Protein AF-A0A238JDZ5-F1 (afdb_monomer_lite)

Structure (mmCIF, N/CA/C/O backbone):
data_AF-A0A238JDZ5-F1
#
_entry.id   AF-A0A238JDZ5-F1
#
loop_
_atom_site.group_PDB
_atom_site.id
_atom_site.type_symbol
_atom_site.label_atom_id
_atom_site.label_alt_id
_atom_site.label_comp_id
_atom_site.label_asym_id
_atom_site.label_entity_id
_atom_site.label_seq_id
_atom_site.pdbx_PDB_ins_code
_atom_site.Cartn_x
_atom_site.Cartn_y
_atom_site.Cartn_z
_atom_site.occupancy
_atom_site.B_iso_or_equiv
_atom_site.auth_seq_id
_atom_site.auth_comp_id
_atom_site.auth_asym_id
_atom_site.auth_atom_id
_atom_site.pdbx_PDB_model_num
ATOM 1 N N . MET A 1 1 ? -29.372 23.126 9.660 1.00 42.56 1 MET A N 1
ATOM 2 C CA . MET A 1 1 ? -29.085 22.126 10.715 1.00 42.56 1 MET A CA 1
ATOM 3 C C . MET A 1 1 ? -27.589 21.856 10.702 1.00 42.56 1 MET A C 1
ATOM 5 O O . MET A 1 1 ? -27.062 21.535 9.643 1.00 42.56 1 MET A O 1
ATOM 9 N N . SER A 1 2 ? -26.892 22.110 11.812 1.00 41.66 2 SER A N 1
ATOM 10 C CA . SER A 1 2 ? -25.425 22.043 11.867 1.00 41.66 2 SER A CA 1
ATOM 11 C C . SER A 1 2 ? -24.926 20.632 11.524 1.00 41.66 2 SER A C 1
ATOM 13 O O . SER A 1 2 ? -25.382 19.656 12.112 1.00 41.66 2 SER A O 1
ATOM 15 N N . ARG A 1 3 ? -24.012 20.522 10.549 1.00 55.69 3 ARG A N 1
ATOM 16 C CA . ARG A 1 3 ? -23.387 19.258 10.098 1.00 55.69 3 ARG A CA 1
ATOM 17 C C . ARG A 1 3 ? -22.281 18.764 11.042 1.00 55.69 3 ARG A C 1
ATOM 19 O O . ARG A 1 3 ? -21.607 17.781 10.736 1.00 55.69 3 ARG A O 1
ATOM 26 N N . THR A 1 4 ? -22.074 19.436 12.167 1.00 53.38 4 THR A N 1
ATOM 27 C CA . THR A 1 4 ? -20.970 19.148 13.078 1.00 53.38 4 THR A CA 1
ATOM 28 C C . THR A 1 4 ? -21.326 17.963 13.966 1.00 53.38 4 THR A C 1
ATOM 30 O O . THR A 1 4 ? -22.220 18.036 14.804 1.00 53.38 4 THR A O 1
ATOM 33 N N . SER A 1 5 ? -20.636 16.839 13.767 1.00 60.22 5 SER A N 1
ATOM 34 C CA . SER A 1 5 ? -20.716 15.696 14.674 1.00 60.22 5 SER A CA 1
ATOM 35 C C . SER A 1 5 ? -20.168 16.075 16.044 1.00 60.22 5 SER A C 1
ATOM 37 O O . SER A 1 5 ? -18.980 16.372 16.173 1.00 60.22 5 SER A O 1
ATOM 39 N N . ASP A 1 6 ? -21.025 16.020 17.053 1.00 60.72 6 ASP A N 1
ATOM 40 C CA . ASP A 1 6 ? -20.643 16.197 18.447 1.00 60.72 6 ASP A CA 1
ATOM 41 C C . ASP A 1 6 ? -19.938 14.923 18.951 1.00 60.72 6 ASP A C 1
ATOM 43 O O . ASP A 1 6 ? -20.536 13.844 19.006 1.00 60.72 6 ASP A O 1
ATOM 47 N N . HIS A 1 7 ? -18.638 15.003 19.240 1.00 61.44 7 HIS A N 1
ATOM 48 C CA . HIS A 1 7 ? -17.809 13.852 19.627 1.00 61.44 7 HIS A CA 1
ATOM 49 C C . HIS A 1 7 ? -17.853 13.635 21.150 1.00 61.44 7 HIS A C 1
ATOM 51 O O . HIS A 1 7 ? -16.843 13.772 21.832 1.00 61.44 7 HIS A O 1
ATOM 57 N N . ARG A 1 8 ? -19.035 13.330 21.702 1.00 65.88 8 ARG A N 1
ATOM 58 C CA . ARG A 1 8 ? -19.265 13.298 23.166 1.00 65.88 8 ARG A CA 1
ATOM 59 C C . ARG A 1 8 ? -19.154 11.930 23.844 1.00 65.88 8 ARG A C 1
ATOM 61 O O . ARG A 1 8 ? -19.425 11.836 25.036 1.00 65.88 8 ARG A O 1
ATOM 68 N N . ILE A 1 9 ? -18.808 10.861 23.128 1.00 67.19 9 ILE A N 1
ATOM 69 C CA . ILE A 1 9 ? -18.883 9.506 23.698 1.00 67.19 9 ILE A CA 1
ATOM 70 C C . ILE A 1 9 ? -17.489 9.000 24.068 1.00 67.19 9 ILE A C 1
ATOM 72 O O . ILE A 1 9 ? -16.718 8.596 23.199 1.00 67.19 9 ILE A O 1
ATOM 76 N N . THR A 1 10 ? -17.217 8.963 25.373 1.00 74.75 10 THR A N 1
ATOM 77 C CA . THR A 1 10 ? -16.065 8.279 25.972 1.00 74.75 10 THR A CA 1
ATOM 78 C C . THR A 1 10 ? -16.584 7.106 26.798 1.00 74.75 10 THR A C 1
ATOM 80 O O . THR A 1 10 ? -17.268 7.308 27.798 1.00 74.75 10 THR A O 1
ATOM 83 N N . LEU A 1 11 ? -16.280 5.876 26.381 1.00 80.25 11 LEU A N 1
ATOM 84 C CA . LEU A 1 11 ? -16.701 4.651 27.065 1.00 80.25 11 LEU A CA 1
ATOM 85 C C . LEU A 1 11 ? -15.498 4.044 27.799 1.00 80.25 11 LEU A C 1
ATOM 87 O O . LEU A 1 11 ? -14.472 3.769 27.176 1.00 80.25 11 LEU A O 1
ATOM 91 N N . ARG A 1 12 ? -15.606 3.830 29.114 1.00 84.00 12 ARG A N 1
ATOM 92 C CA . ARG A 1 12 ? -14.598 3.078 29.875 1.00 84.00 12 ARG A CA 1
ATOM 93 C C . ARG A 1 12 ? -14.868 1.589 29.710 1.00 84.00 12 ARG A C 1
ATOM 95 O O . ARG A 1 12 ? -15.941 1.125 30.072 1.00 84.00 12 ARG A O 1
ATOM 102 N N . LEU A 1 13 ? -13.887 0.871 29.179 1.00 84.62 13 LEU A N 1
ATOM 103 C CA . LEU A 1 13 ? -13.944 -0.569 28.954 1.00 84.62 13 LEU A CA 1
ATOM 104 C C . LEU A 1 13 ? -12.766 -1.237 29.650 1.00 84.62 13 LEU A C 1
ATOM 106 O O . LEU A 1 13 ? -11.644 -0.725 29.604 1.00 84.62 13 LEU A O 1
ATOM 110 N N . LYS A 1 14 ? -13.001 -2.407 30.240 1.00 90.94 14 LYS A N 1
ATOM 111 C CA . LYS A 1 14 ? -11.917 -3.322 30.601 1.00 90.94 14 LYS A CA 1
ATOM 112 C C . LYS A 1 14 ? -11.265 -3.876 29.322 1.00 90.94 14 LYS A C 1
ATOM 114 O O . LYS A 1 14 ? -11.929 -3.948 28.284 1.00 90.94 14 LYS A O 1
ATOM 119 N N . PRO A 1 15 ? -9.993 -4.318 29.369 1.00 88.00 15 PRO A N 1
ATOM 120 C CA . PRO A 1 15 ? -9.307 -4.874 28.198 1.00 88.00 15 PRO A CA 1
ATOM 121 C C . PRO A 1 15 ? -10.076 -6.019 27.520 1.00 88.00 15 PRO A C 1
ATOM 123 O O . PRO A 1 15 ? -10.152 -6.075 26.294 1.00 88.00 15 PRO A O 1
ATOM 126 N N . GLU A 1 16 ? -10.707 -6.887 28.313 1.00 89.69 16 GLU A N 1
ATOM 127 C CA . GLU A 1 16 ? -11.516 -8.012 27.829 1.00 89.69 16 GLU A CA 1
ATOM 128 C C . GLU A 1 16 ? -12.782 -7.556 27.091 1.00 89.69 16 GLU A C 1
ATOM 130 O O . GLU A 1 16 ? -13.124 -8.083 26.033 1.00 89.69 16 GLU A O 1
ATOM 135 N N . GLU A 1 17 ? -13.466 -6.541 27.620 1.00 86.19 17 GLU A N 1
ATOM 136 C CA . GLU A 1 17 ? -14.676 -5.973 27.021 1.00 86.19 17 GLU A CA 1
ATOM 137 C C . GLU A 1 17 ? -14.336 -5.259 25.711 1.00 86.19 17 GLU A C 1
ATOM 139 O O . GLU A 1 17 ? -15.017 -5.442 24.703 1.00 86.19 17 GLU A O 1
ATOM 144 N N . HIS A 1 18 ? -13.229 -4.511 25.693 1.00 86.88 18 HIS A N 1
ATOM 145 C CA . HIS A 1 18 ? -12.719 -3.888 24.478 1.00 86.88 18 HIS A CA 1
ATOM 146 C C . HIS A 1 18 ? -12.384 -4.932 23.406 1.00 86.88 18 HIS A C 1
ATOM 148 O O . HIS A 1 18 ? -12.781 -4.763 22.253 1.00 86.88 18 HIS A O 1
ATOM 154 N N . ALA A 1 19 ? -11.717 -6.033 23.768 1.00 86.44 19 ALA A N 1
ATOM 155 C CA . ALA A 1 19 ? -11.411 -7.111 22.830 1.00 86.44 19 ALA A CA 1
ATOM 156 C C . ALA A 1 19 ? -12.683 -7.752 22.247 1.00 86.44 19 ALA A C 1
ATOM 158 O O . ALA A 1 19 ? -12.768 -7.943 21.033 1.00 86.44 19 ALA A O 1
ATOM 159 N N . ARG A 1 20 ? -13.701 -8.011 23.081 1.00 88.31 20 ARG A N 1
ATOM 160 C CA . ARG A 1 20 ? -14.998 -8.542 22.625 1.00 88.31 20 ARG A CA 1
ATOM 161 C C . ARG A 1 20 ? -15.699 -7.598 21.652 1.00 88.31 20 ARG A C 1
ATOM 163 O O . ARG A 1 20 ? -16.158 -8.042 20.605 1.00 88.31 20 ARG A O 1
ATOM 170 N N . ILE A 1 21 ? -15.753 -6.301 21.957 1.00 86.94 21 ILE A N 1
ATOM 171 C CA . ILE A 1 21 ? -16.403 -5.312 21.083 1.00 86.94 21 ILE A CA 1
ATOM 172 C C . ILE A 1 21 ? -15.632 -5.169 19.765 1.00 86.94 21 ILE A C 1
ATOM 174 O O . ILE A 1 21 ? -16.245 -5.072 18.707 1.00 86.94 21 ILE A O 1
ATOM 178 N N . VAL A 1 22 ? -14.296 -5.208 19.795 1.00 86.25 22 VAL A N 1
ATOM 179 C CA . VAL A 1 22 ? -13.4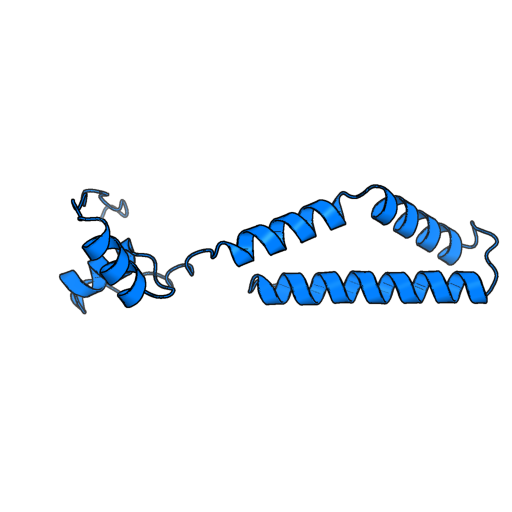74 -5.208 18.575 1.00 86.25 22 VAL A CA 1
ATOM 180 C C . VAL A 1 22 ? -13.746 -6.443 17.713 1.00 86.25 22 VAL A C 1
ATOM 182 O O . VAL A 1 22 ? -13.858 -6.301 16.498 1.00 86.25 22 VAL A O 1
ATOM 185 N N . ALA A 1 23 ? -13.885 -7.623 18.323 1.00 86.25 23 ALA A N 1
ATOM 186 C CA . ALA A 1 23 ? -14.211 -8.852 17.603 1.00 86.25 23 ALA A CA 1
ATOM 187 C C . ALA A 1 23 ? -15.608 -8.792 16.962 1.00 86.25 23 ALA A C 1
ATOM 189 O O . ALA A 1 23 ? -15.760 -9.167 15.804 1.00 86.25 23 ALA A O 1
ATOM 190 N N . LEU A 1 24 ? -16.604 -8.261 17.681 1.00 85.81 24 LEU A N 1
ATOM 191 C CA . LEU A 1 24 ? -17.964 -8.069 17.162 1.00 85.81 24 LEU A CA 1
ATOM 192 C C . LEU A 1 24 ? -18.030 -7.021 16.040 1.00 85.81 24 LEU A C 1
ATOM 194 O O . LEU A 1 24 ? -18.784 -7.193 15.088 1.00 85.81 24 LEU A O 1
ATOM 198 N N . ALA A 1 25 ? -17.237 -5.950 16.134 1.00 85.31 25 ALA A N 1
ATOM 199 C CA . ALA A 1 25 ? -17.210 -4.886 15.131 1.00 85.31 25 ALA A CA 1
ATOM 200 C C . ALA A 1 25 ? -16.556 -5.317 13.805 1.00 85.31 25 ALA A C 1
ATOM 202 O O . ALA A 1 25 ? -16.851 -4.740 12.757 1.00 85.31 25 ALA A O 1
ATOM 203 N N . GLY A 1 26 ? -15.655 -6.306 13.836 1.00 84.00 26 GLY A N 1
ATOM 204 C CA . GLY A 1 26 ? -14.947 -6.794 12.654 1.00 84.00 26 GLY A CA 1
ATOM 205 C C . GLY A 1 26 ? -14.216 -5.673 11.903 1.00 84.00 26 GLY A C 1
ATOM 206 O O . GLY A 1 26 ? -13.338 -5.002 12.452 1.00 84.00 26 GLY A O 1
ATOM 207 N N . ASP A 1 27 ? -14.591 -5.461 10.638 1.00 75.31 27 ASP A N 1
ATOM 208 C CA . ASP A 1 27 ? -14.000 -4.443 9.755 1.00 75.31 27 ASP A CA 1
ATOM 209 C C . ASP A 1 27 ? -14.631 -3.045 9.886 1.00 75.31 27 ASP A C 1
ATOM 211 O O . ASP A 1 27 ? -14.141 -2.078 9.283 1.00 75.31 27 ASP A O 1
ATOM 215 N N . VAL A 1 28 ? -15.697 -2.916 10.680 1.00 81.31 28 VAL A N 1
ATOM 216 C CA . VAL A 1 28 ? -16.395 -1.650 10.916 1.00 81.31 28 VAL A CA 1
ATOM 217 C C . VAL A 1 28 ? -15.655 -0.847 11.998 1.00 81.31 28 VAL A C 1
ATOM 219 O O . VAL A 1 28 ? -15.230 -1.400 13.016 1.00 81.31 28 VAL A O 1
ATOM 222 N N . PRO A 1 29 ? -15.484 0.478 11.834 1.00 80.31 29 PRO A N 1
ATOM 223 C CA . PRO A 1 29 ? -14.964 1.333 12.894 1.00 80.31 29 PRO A CA 1
ATOM 224 C C . PRO A 1 29 ? -15.789 1.193 14.178 1.00 80.31 29 PRO A C 1
ATOM 226 O O . PRO A 1 29 ? -17.015 1.282 14.140 1.00 80.31 29 PRO A O 1
ATOM 229 N N . LEU A 1 30 ? -15.117 1.056 15.326 1.00 82.12 30 LEU A N 1
ATOM 230 C CA . LEU A 1 30 ? -15.763 0.819 16.626 1.00 82.12 30 LEU A CA 1
ATOM 231 C C . LEU A 1 30 ? -16.860 1.851 16.940 1.00 82.12 30 LEU A C 1
ATOM 233 O O . LEU A 1 30 ? -17.916 1.507 17.451 1.00 82.12 30 LEU A O 1
ATOM 237 N N . SER A 1 31 ? -16.635 3.121 16.593 1.00 78.56 31 SER A N 1
ATOM 238 C CA . SER A 1 31 ? -17.602 4.205 16.800 1.00 78.56 31 SER A CA 1
ATOM 239 C C . SER A 1 31 ? -18.845 4.095 15.914 1.00 78.56 31 SER A C 1
ATOM 241 O O . SER A 1 31 ? -19.921 4.527 16.325 1.00 78.56 31 SER A O 1
ATOM 243 N N . ALA A 1 32 ? -18.715 3.531 14.711 1.00 78.75 32 ALA A N 1
ATOM 244 C CA . ALA A 1 32 ? -19.845 3.249 13.834 1.00 78.75 32 ALA A CA 1
ATOM 245 C C . ALA A 1 32 ? -20.628 2.037 14.351 1.00 78.75 32 ALA A C 1
ATOM 247 O O . ALA A 1 32 ? -21.839 2.147 14.504 1.00 78.75 32 ALA A O 1
ATOM 248 N N . PHE A 1 33 ? -19.929 0.963 14.735 1.00 84.94 33 PHE A N 1
ATOM 249 C CA . PHE A 1 33 ? -20.535 -0.223 15.345 1.00 84.94 33 PHE A CA 1
ATOM 250 C C . PHE A 1 33 ? -21.313 0.119 16.628 1.00 84.94 33 PHE A C 1
ATOM 252 O O . PHE A 1 33 ? -22.476 -0.241 16.763 1.00 84.94 33 PHE A O 1
ATOM 259 N N . ILE A 1 34 ? -20.714 0.892 17.543 1.00 84.06 34 ILE A N 1
ATOM 260 C CA . ILE A 1 34 ? -21.374 1.326 18.786 1.00 84.06 34 ILE A CA 1
ATOM 261 C C . ILE A 1 34 ? -22.579 2.222 18.486 1.00 84.06 34 ILE A C 1
ATOM 263 O O . ILE A 1 34 ? -23.615 2.094 19.132 1.00 84.06 34 ILE A O 1
ATOM 267 N N . ARG A 1 35 ? -22.468 3.133 17.508 1.00 78.75 35 ARG A N 1
ATOM 268 C CA . ARG A 1 35 ? -23.590 3.994 17.114 1.00 78.75 35 ARG A CA 1
ATOM 269 C C . ARG A 1 35 ? -24.753 3.167 16.565 1.00 78.75 35 ARG A C 1
ATOM 271 O O . ARG A 1 35 ? -25.889 3.447 16.923 1.00 78.75 35 ARG A O 1
ATOM 278 N N . GLU A 1 36 ? -24.476 2.196 15.704 1.00 82.31 36 GLU A N 1
ATOM 279 C CA . GLU A 1 36 ? -25.487 1.312 15.119 1.00 82.31 36 GLU A CA 1
ATOM 280 C C . GLU A 1 36 ? -26.145 0.438 16.191 1.00 82.31 36 GLU A C 1
ATOM 282 O O . GLU A 1 36 ? -27.367 0.404 16.277 1.00 82.31 36 GLU A O 1
ATOM 287 N N . ALA A 1 37 ? -25.356 -0.157 17.088 1.00 83.62 37 ALA A N 1
ATOM 288 C CA . ALA A 1 37 ? -25.878 -0.940 18.205 1.00 83.62 37 ALA A CA 1
ATOM 289 C C . ALA A 1 37 ? -26.749 -0.109 19.170 1.00 83.62 37 ALA A C 1
ATOM 291 O O . ALA A 1 37 ? -27.720 -0.625 19.715 1.00 83.62 37 ALA A O 1
ATOM 292 N N . ALA A 1 38 ? -26.418 1.170 19.387 1.00 82.25 38 ALA A N 1
ATOM 293 C CA . ALA A 1 38 ? -27.142 2.040 20.316 1.00 82.25 38 ALA A CA 1
ATOM 294 C C . ALA A 1 38 ? -28.357 2.755 19.700 1.00 82.25 38 ALA A C 1
ATOM 296 O O . ALA A 1 38 ? -29.311 3.047 20.415 1.00 82.25 38 ALA A O 1
ATOM 297 N N . LEU A 1 39 ? -28.314 3.094 18.405 1.00 80.62 39 LEU A N 1
ATOM 298 C CA . LEU A 1 39 ? -29.337 3.915 17.738 1.00 80.62 39 LEU A CA 1
ATOM 299 C C . LEU A 1 39 ? -30.149 3.155 16.678 1.00 80.62 39 LEU A C 1
ATOM 301 O O . LEU A 1 39 ? -31.143 3.694 16.193 1.00 80.62 39 LEU A O 1
ATOM 305 N N . GLY A 1 40 ? -29.740 1.943 16.292 1.00 75.62 40 GLY A N 1
ATOM 306 C CA . GLY A 1 40 ? -30.411 1.130 15.276 1.00 75.62 40 GLY A CA 1
ATOM 307 C C . GLY A 1 40 ? -30.665 1.885 13.963 1.00 75.62 40 GLY A C 1
ATOM 308 O O . GLY A 1 40 ? -29.801 2.613 13.454 1.00 75.62 40 GLY A O 1
ATOM 309 N N . ASP A 1 41 ? -31.891 1.756 13.446 1.00 64.50 41 ASP A N 1
ATOM 310 C CA . ASP A 1 41 ? -32.358 2.384 12.200 1.00 64.50 41 ASP A CA 1
ATOM 311 C C . ASP A 1 41 ? -32.461 3.919 12.267 1.00 64.50 41 ASP A C 1
ATOM 313 O O . ASP A 1 41 ? -32.468 4.590 11.232 1.00 64.50 41 ASP A O 1
ATOM 317 N N . ALA A 1 42 ? -32.466 4.513 13.467 1.00 58.88 42 ALA A N 1
ATOM 318 C CA . ALA A 1 42 ? -32.478 5.969 13.637 1.00 58.88 42 ALA A CA 1
ATOM 319 C C . ALA A 1 42 ? -31.122 6.622 13.303 1.00 58.88 42 ALA A C 1
ATOM 321 O O . ALA A 1 42 ? -31.005 7.849 13.277 1.00 58.88 42 ALA A O 1
ATOM 322 N N . SER A 1 43 ? -30.080 5.825 13.039 1.00 61.12 43 SER A N 1
ATOM 323 C CA . SER A 1 43 ? -28.716 6.313 12.826 1.00 61.12 43 SER A CA 1
ATOM 324 C C . SER A 1 43 ? -28.487 7.041 11.496 1.00 61.12 43 SER A C 1
ATOM 326 O O . SER A 1 43 ? -27.456 7.702 11.377 1.00 61.12 43 SER A O 1
ATOM 328 N N . GLY A 1 44 ? -29.431 6.976 10.543 1.00 57.84 44 GLY A N 1
ATOM 329 C CA . GLY A 1 44 ? -29.365 7.644 9.238 1.00 57.84 44 GLY A CA 1
ATOM 330 C C . GLY A 1 44 ? -28.107 7.257 8.457 1.00 57.84 44 GLY A C 1
ATOM 331 O O . GLY A 1 44 ? -27.035 7.798 8.711 1.00 57.84 44 GLY A O 1
ATOM 332 N N . LYS A 1 45 ? -28.227 6.330 7.493 1.00 53.34 45 LYS A N 1
ATOM 333 C CA . LYS A 1 45 ? -27.108 5.748 6.720 1.00 53.34 45 LYS A CA 1
ATOM 334 C C . LYS A 1 45 ? -26.042 6.790 6.349 1.00 53.34 45 LYS A C 1
ATOM 336 O O . LYS A 1 45 ? -26.177 7.522 5.369 1.00 53.34 45 LYS A O 1
ATOM 341 N N . ARG A 1 46 ? -24.959 6.858 7.129 1.00 55.97 46 ARG A N 1
ATOM 342 C CA . ARG A 1 46 ? -23.770 7.628 6.752 1.00 55.97 46 ARG A CA 1
ATOM 343 C C . ARG A 1 46 ? -23.081 6.928 5.586 1.00 55.97 46 ARG A C 1
ATOM 345 O O . ARG A 1 46 ? -23.164 5.708 5.454 1.00 55.97 46 ARG A O 1
ATOM 352 N N . ALA A 1 47 ? -22.400 7.717 4.751 1.00 54.91 47 ALA A N 1
ATOM 353 C CA . ALA A 1 47 ? -21.539 7.212 3.685 1.00 54.91 47 ALA A CA 1
ATOM 354 C C . ALA A 1 47 ? -20.658 6.075 4.225 1.00 54.91 47 ALA A C 1
ATOM 356 O O . ALA A 1 47 ? -20.142 6.197 5.338 1.00 54.91 47 ALA A O 1
ATOM 357 N N . LYS A 1 48 ? -20.572 4.980 3.450 1.00 53.28 48 LYS A N 1
ATOM 358 C CA . LYS A 1 48 ? -19.918 3.705 3.790 1.00 53.28 48 LYS A CA 1
ATOM 359 C C . LYS A 1 48 ? -18.788 3.893 4.813 1.00 53.28 48 LYS A C 1
ATOM 361 O O . LYS A 1 48 ? -17.857 4.646 4.515 1.00 53.28 48 LYS A O 1
ATOM 366 N N . PRO A 1 49 ? -18.836 3.224 5.980 1.00 53.97 49 PRO A N 1
ATOM 367 C CA . PRO A 1 49 ? -17.751 3.318 6.942 1.00 53.97 49 PRO A CA 1
ATOM 368 C C . PRO A 1 49 ? -16.439 2.941 6.249 1.00 53.97 49 PRO A C 1
ATOM 370 O O . PRO A 1 49 ? -16.345 1.887 5.619 1.00 53.97 49 PRO A O 1
ATOM 373 N N . GLN A 1 50 ? -15.439 3.824 6.323 1.00 58.66 50 GLN A N 1
ATOM 374 C CA . GLN A 1 50 ? -14.096 3.493 5.860 1.00 58.66 50 GLN A CA 1
ATOM 375 C C . GLN A 1 50 ? -13.621 2.277 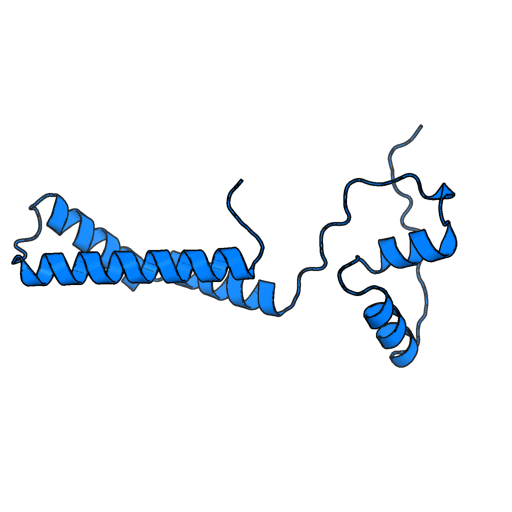6.658 1.00 58.66 50 GLN A C 1
ATOM 377 O O . GLN A 1 50 ? -13.604 2.317 7.890 1.00 58.66 50 GLN A O 1
ATOM 382 N N . ARG A 1 51 ? -13.288 1.193 5.944 1.00 63.06 51 ARG A N 1
ATOM 383 C CA . ARG A 1 51 ? -12.762 -0.046 6.526 1.00 63.06 51 ARG A CA 1
ATOM 384 C C . ARG A 1 51 ? -11.625 0.292 7.488 1.00 63.06 51 ARG A C 1
ATOM 386 O O . ARG A 1 51 ? -10.763 1.120 7.184 1.00 63.06 51 ARG A O 1
ATOM 393 N N . ARG A 1 52 ? -11.618 -0.362 8.649 1.00 61.72 52 ARG A N 1
ATOM 394 C CA . ARG A 1 52 ? -10.539 -0.220 9.627 1.00 61.72 52 ARG A CA 1
ATOM 395 C C . ARG A 1 52 ? -9.216 -0.669 8.990 1.00 61.72 52 ARG A C 1
ATOM 397 O O . ARG A 1 52 ? -9.107 -1.801 8.530 1.00 61.72 52 ARG A O 1
ATOM 404 N N . VAL A 1 53 ? -8.223 0.223 8.952 1.00 63.41 53 VAL A N 1
ATOM 405 C CA . VAL A 1 53 ? -6.885 -0.085 8.416 1.00 63.41 53 VAL A CA 1
ATOM 406 C C . VAL A 1 53 ? -6.237 -1.152 9.297 1.00 63.41 53 VAL A C 1
ATOM 408 O O . VAL A 1 53 ? -6.024 -0.914 10.492 1.00 63.41 53 VAL A O 1
ATOM 411 N N . ARG A 1 54 ? -5.937 -2.323 8.726 1.00 68.38 54 ARG A N 1
ATOM 412 C CA . ARG A 1 54 ? -5.279 -3.428 9.437 1.00 68.38 54 ARG A CA 1
ATOM 413 C C . ARG A 1 54 ? -3.768 -3.168 9.532 1.00 68.38 54 ARG A C 1
ATOM 415 O O . ARG A 1 54 ? -3.211 -2.360 8.790 1.00 68.38 54 ARG A O 1
ATOM 422 N N . LEU A 1 55 ? -3.081 -3.819 10.474 1.00 61.81 55 LEU A N 1
ATOM 423 C CA . LEU A 1 55 ? -1.615 -3.712 10.607 1.00 61.81 55 LEU A CA 1
ATOM 424 C C . LEU A 1 55 ? -0.892 -4.222 9.351 1.00 61.81 55 LEU A C 1
ATOM 426 O O . LEU A 1 55 ? 0.088 -3.620 8.920 1.00 61.81 55 LEU A O 1
ATOM 430 N N . GLU A 1 56 ? -1.430 -5.272 8.737 1.00 66.19 56 GLU A N 1
ATOM 431 C CA . GLU A 1 56 ? -0.972 -5.840 7.464 1.00 66.19 56 GLU A CA 1
ATOM 432 C C . GLU A 1 56 ? -1.017 -4.798 6.337 1.00 66.19 56 GLU A C 1
ATOM 434 O O . GLU A 1 56 ? -0.041 -4.638 5.602 1.00 66.19 56 GLU A O 1
ATOM 439 N N . ASP A 1 57 ? -2.081 -3.985 6.292 1.00 68.38 57 ASP A N 1
ATOM 440 C CA . ASP A 1 57 ? -2.212 -2.892 5.326 1.00 68.38 57 ASP A CA 1
ATOM 441 C C . ASP A 1 57 ? -1.101 -1.837 5.529 1.00 68.38 57 ASP A C 1
ATOM 443 O O . ASP A 1 57 ? -0.578 -1.252 4.583 1.00 68.38 57 ASP A O 1
ATOM 447 N N . LYS A 1 58 ? -0.661 -1.589 6.768 1.00 70.00 58 LYS A N 1
ATOM 448 C CA . LYS A 1 58 ? 0.453 -0.654 7.016 1.00 70.00 58 LYS A CA 1
ATOM 449 C C . LYS A 1 58 ? 1.796 -1.224 6.561 1.00 70.00 58 LYS A C 1
ATOM 451 O O . LYS A 1 58 ? 2.606 -0.480 6.009 1.00 70.00 58 LYS A O 1
ATOM 456 N N . ALA A 1 59 ? 2.029 -2.518 6.777 1.00 72.06 59 ALA A N 1
ATOM 457 C CA . ALA A 1 59 ? 3.258 -3.187 6.361 1.00 72.06 59 ALA A CA 1
ATOM 458 C C . ALA A 1 59 ? 3.387 -3.215 4.829 1.00 72.06 59 ALA A C 1
ATOM 460 O O . ALA A 1 59 ? 4.421 -2.814 4.294 1.00 72.06 59 ALA A O 1
ATOM 461 N N . ALA A 1 60 ? 2.316 -3.580 4.118 1.00 75.00 60 ALA A N 1
ATOM 462 C CA . ALA A 1 60 ? 2.290 -3.562 2.656 1.00 75.00 60 ALA A CA 1
ATOM 463 C C . ALA A 1 60 ? 2.506 -2.145 2.090 1.00 75.00 60 ALA A C 1
ATOM 465 O O . ALA A 1 60 ? 3.280 -1.959 1.147 1.00 75.00 60 ALA A O 1
ATOM 466 N N . ALA A 1 61 ? 1.902 -1.121 2.705 1.00 73.75 61 ALA A N 1
ATOM 467 C CA . ALA A 1 61 ? 2.111 0.271 2.310 1.00 73.75 61 ALA A CA 1
ATOM 468 C C . ALA A 1 61 ? 3.559 0.740 2.540 1.00 73.75 61 ALA A C 1
ATOM 470 O O . ALA A 1 61 ? 4.117 1.447 1.700 1.00 73.75 61 ALA A O 1
ATOM 471 N N . ALA A 1 62 ? 4.186 0.329 3.646 1.00 76.38 62 ALA A N 1
ATOM 472 C CA . ALA A 1 62 ? 5.580 0.650 3.940 1.00 76.38 62 ALA A CA 1
ATOM 473 C C . ALA A 1 62 ? 6.546 -0.015 2.946 1.00 76.38 62 ALA A C 1
ATOM 475 O O . ALA A 1 62 ? 7.485 0.632 2.477 1.00 76.38 62 ALA A O 1
ATOM 476 N N . ILE A 1 63 ? 6.287 -1.275 2.577 1.00 80.94 63 ILE A N 1
ATOM 477 C CA . ILE A 1 63 ? 7.055 -1.990 1.550 1.00 80.94 63 ILE A CA 1
ATOM 478 C C . ILE A 1 63 ? 6.928 -1.270 0.203 1.00 80.94 63 ILE A C 1
ATOM 480 O O . ILE A 1 63 ? 7.947 -0.978 -0.418 1.00 80.94 63 ILE A O 1
ATOM 484 N N . LEU A 1 64 ? 5.711 -0.904 -0.220 1.00 78.88 64 LEU A N 1
ATOM 485 C CA . LEU A 1 64 ? 5.486 -0.148 -1.460 1.00 78.88 64 LEU A CA 1
ATOM 486 C C . LEU A 1 64 ? 6.210 1.200 -1.471 1.00 78.88 64 LEU A C 1
ATOM 488 O O . LEU A 1 64 ? 6.848 1.548 -2.465 1.00 78.88 64 LEU A O 1
ATOM 492 N N . ALA A 1 65 ? 6.124 1.958 -0.377 1.00 80.88 65 ALA A N 1
ATOM 493 C CA . ALA A 1 65 ? 6.790 3.250 -0.262 1.00 80.88 65 ALA A CA 1
ATOM 494 C C . ALA A 1 65 ? 8.311 3.098 -0.388 1.00 80.88 65 ALA A C 1
ATOM 496 O O . ALA A 1 65 ? 8.945 3.826 -1.150 1.00 80.88 65 ALA A O 1
ATOM 497 N N . ARG A 1 66 ? 8.883 2.106 0.304 1.00 83.06 66 ARG A N 1
ATOM 498 C CA . ARG A 1 66 ? 10.320 1.825 0.281 1.00 83.06 66 ARG A CA 1
ATOM 499 C C . ARG A 1 66 ? 10.785 1.305 -1.076 1.00 83.06 66 ARG A C 1
ATOM 501 O O . ARG A 1 66 ? 11.839 1.722 -1.534 1.00 83.06 66 ARG A O 1
ATOM 508 N N . LEU A 1 67 ? 9.995 0.469 -1.749 1.00 81.25 67 LEU A N 1
ATOM 509 C CA . LEU A 1 67 ? 10.277 0.011 -3.113 1.00 81.25 67 LEU A CA 1
ATOM 510 C C . LEU A 1 67 ? 10.265 1.184 -4.108 1.00 81.25 67 LEU A C 1
ATOM 512 O O . LEU A 1 67 ? 11.110 1.265 -4.995 1.00 81.25 67 LEU A O 1
ATOM 516 N N . GLY A 1 68 ? 9.322 2.118 -3.946 1.00 76.12 68 GLY A N 1
ATOM 517 C CA . GLY A 1 68 ? 9.195 3.297 -4.799 1.00 76.12 68 GLY A CA 1
ATOM 518 C C . GLY A 1 68 ? 10.344 4.299 -4.654 1.00 76.12 68 GLY A C 1
ATOM 519 O O . GLY A 1 68 ? 10.703 4.945 -5.639 1.00 76.12 68 GLY A O 1
ATOM 520 N N . THR A 1 69 ? 10.924 4.419 -3.457 1.00 79.44 69 THR A N 1
ATOM 521 C CA . THR A 1 69 ? 12.029 5.347 -3.162 1.00 79.44 69 THR A CA 1
ATOM 522 C C . THR A 1 69 ? 13.413 4.706 -3.231 1.00 79.44 69 THR A C 1
ATOM 524 O O . THR A 1 69 ? 14.408 5.431 -3.214 1.00 79.44 69 THR A O 1
ATOM 527 N N . HIS A 1 70 ? 13.501 3.375 -3.332 1.00 85.62 70 HIS A N 1
ATOM 528 C CA . HIS A 1 70 ? 14.775 2.665 -3.324 1.00 85.62 70 HIS A CA 1
ATOM 529 C C . HIS A 1 70 ? 15.666 3.088 -4.496 1.00 85.62 70 HIS A C 1
ATOM 531 O O . HIS A 1 70 ? 15.249 3.071 -5.657 1.00 85.62 70 HIS A O 1
ATOM 537 N N . GLN A 1 71 ? 16.923 3.408 -4.192 1.00 77.69 71 GLN A N 1
ATOM 538 C CA . GLN A 1 71 ? 17.897 3.869 -5.176 1.00 77.69 71 GLN A CA 1
ATOM 539 C C . GLN A 1 71 ? 18.113 2.848 -6.305 1.00 77.69 71 GLN A C 1
ATOM 541 O O . GLN A 1 71 ? 17.986 3.220 -7.466 1.00 77.69 71 GLN A O 1
ATOM 546 N N . LEU A 1 72 ? 18.273 1.558 -5.980 1.00 79.69 72 LEU A N 1
ATOM 547 C CA . LEU A 1 72 ? 18.403 0.496 -6.994 1.00 79.69 72 LEU A CA 1
ATOM 548 C C . LEU A 1 72 ? 17.232 0.452 -7.988 1.00 79.69 72 LEU A C 1
ATOM 550 O O . LEU A 1 72 ? 17.441 0.249 -9.175 1.00 79.69 72 LEU A O 1
ATOM 554 N N . VAL A 1 73 ? 15.992 0.678 -7.538 1.00 79.62 73 VAL A N 1
ATOM 555 C CA . VAL A 1 73 ? 14.815 0.670 -8.427 1.00 79.62 73 VAL A CA 1
ATOM 556 C C . VAL A 1 73 ? 14.820 1.889 -9.355 1.00 79.62 73 VAL A C 1
ATOM 558 O O . VAL A 1 73 ? 14.330 1.819 -10.485 1.00 79.62 73 VAL A O 1
ATOM 561 N N . ARG A 1 74 ? 15.366 3.021 -8.892 1.00 79.56 74 ARG A N 1
ATOM 562 C CA . ARG A 1 74 ? 15.541 4.229 -9.710 1.00 79.56 74 ARG A CA 1
ATOM 563 C C . ARG A 1 74 ? 16.641 4.043 -10.750 1.00 79.56 74 ARG A C 1
ATOM 565 O O . ARG A 1 74 ? 16.399 4.348 -11.912 1.00 79.56 74 ARG A O 1
ATOM 572 N N . GLU A 1 75 ? 17.796 3.533 -10.337 1.00 81.88 75 GLU A N 1
ATOM 573 C CA . GLU A 1 75 ? 18.932 3.229 -11.217 1.00 81.88 75 GLU A CA 1
ATOM 574 C C . GLU A 1 75 ? 18.534 2.203 -12.275 1.00 81.88 75 GLU A C 1
ATOM 576 O O . GLU A 1 75 ? 18.780 2.407 -13.458 1.00 81.88 75 GLU A O 1
ATOM 581 N N . PHE A 1 76 ? 17.798 1.168 -11.874 1.00 80.88 76 PHE A N 1
ATOM 582 C CA . PHE A 1 76 ? 17.266 0.171 -12.790 1.00 80.88 76 PHE A CA 1
ATOM 583 C C . PHE A 1 76 ? 16.329 0.779 -13.845 1.00 80.88 76 PHE A C 1
ATOM 585 O O . PHE A 1 76 ? 16.502 0.544 -15.037 1.00 80.88 76 PHE A O 1
ATOM 592 N N . ARG A 1 77 ? 15.377 1.634 -13.441 1.00 80.81 77 ARG A N 1
ATOM 593 C CA . ARG A 1 77 ? 14.499 2.339 -14.396 1.00 80.81 77 ARG A CA 1
ATOM 594 C C . ARG A 1 77 ? 15.266 3.268 -15.335 1.00 80.81 77 ARG A C 1
ATOM 596 O O . ARG A 1 77 ? 14.853 3.452 -16.477 1.00 80.81 77 ARG A O 1
ATOM 603 N N . GLN A 1 78 ? 16.340 3.892 -14.857 1.00 81.44 78 GLN A N 1
ATOM 604 C CA . GLN A 1 78 ? 17.206 4.720 -15.696 1.00 81.44 78 GLN A CA 1
ATOM 605 C C . GLN A 1 78 ? 17.984 3.868 -16.700 1.00 81.44 78 GLN A C 1
ATOM 607 O O . GLN A 1 78 ? 18.009 4.226 -17.873 1.00 81.44 78 GLN A O 1
ATOM 612 N N . ALA A 1 79 ? 18.543 2.733 -16.269 1.00 80.44 79 ALA A N 1
ATOM 613 C CA . ALA A 1 79 ? 19.228 1.782 -17.141 1.00 80.44 79 ALA A CA 1
ATOM 614 C C . ALA A 1 79 ? 18.288 1.229 -18.218 1.00 80.44 79 ALA A C 1
ATOM 616 O O . ALA A 1 79 ? 18.651 1.211 -19.389 1.00 80.44 79 ALA A O 1
ATOM 617 N N . ALA A 1 80 ? 17.053 0.882 -17.846 1.00 80.12 80 ALA A N 1
ATOM 618 C CA . ALA A 1 80 ? 16.041 0.428 -18.791 1.00 80.12 80 ALA A CA 1
ATOM 619 C C . ALA A 1 80 ? 15.723 1.481 -19.858 1.00 80.12 80 ALA A C 1
ATOM 621 O O . ALA A 1 80 ? 15.789 1.196 -21.047 1.00 80.12 80 ALA A O 1
ATOM 622 N N . ARG A 1 81 ? 15.482 2.732 -19.445 1.00 82.19 81 ARG A N 1
ATOM 623 C CA . ARG A 1 81 ? 15.257 3.845 -20.382 1.00 82.19 81 ARG A CA 1
ATOM 624 C C . ARG A 1 81 ? 16.468 4.133 -21.265 1.00 82.19 81 ARG A C 1
ATOM 626 O O . ARG A 1 81 ? 16.303 4.509 -22.419 1.00 82.19 81 ARG A O 1
ATOM 633 N N . ALA A 1 82 ? 17.678 4.022 -20.722 1.00 81.56 82 ALA A N 1
ATOM 634 C CA . ALA A 1 82 ? 18.900 4.209 -21.494 1.00 81.56 82 ALA A CA 1
ATOM 635 C C . ALA A 1 82 ? 19.050 3.112 -22.558 1.00 81.56 82 ALA A C 1
ATOM 637 O O . ALA A 1 82 ? 19.434 3.419 -23.682 1.00 81.56 82 ALA A O 1
ATOM 638 N N . ALA A 1 83 ? 18.684 1.873 -22.229 1.00 81.00 83 ALA A N 1
ATOM 639 C CA . ALA A 1 83 ? 18.687 0.751 -23.160 1.00 81.00 83 ALA A CA 1
ATOM 640 C C . ALA A 1 83 ? 17.594 0.888 -24.240 1.00 81.00 83 ALA A C 1
ATOM 642 O O . ALA A 1 83 ? 17.895 0.771 -25.422 1.00 81.00 83 ALA A O 1
ATOM 643 N N . GLU A 1 84 ? 16.358 1.241 -23.863 1.00 80.06 84 GLU A N 1
ATOM 644 C CA . GLU A 1 84 ? 15.249 1.502 -24.802 1.00 80.06 84 GLU A CA 1
ATOM 645 C C . GLU A 1 84 ? 15.573 2.624 -25.803 1.00 80.06 84 GLU A C 1
ATOM 647 O O . GLU A 1 84 ? 15.233 2.531 -26.980 1.00 80.06 84 GLU A O 1
ATOM 652 N N . ASN A 1 85 ? 16.256 3.681 -25.351 1.00 82.50 85 ASN A N 1
ATOM 653 C CA . ASN A 1 85 ? 16.639 4.815 -26.195 1.00 82.50 85 ASN A CA 1
ATOM 654 C C . ASN A 1 85 ? 17.930 4.573 -27.000 1.00 82.50 85 ASN A C 1
ATOM 656 O O . ASN A 1 85 ? 18.396 5.493 -27.673 1.00 82.50 85 ASN A O 1
ATOM 660 N N . GLY A 1 86 ? 18.543 3.387 -26.896 1.00 77.19 86 GLY A N 1
ATOM 661 C CA . GLY A 1 86 ? 19.814 3.061 -27.555 1.00 77.19 86 GLY A CA 1
ATOM 662 C C . GLY A 1 86 ? 21.022 3.848 -27.027 1.00 77.19 86 GLY A C 1
ATOM 663 O O . GLY A 1 86 ? 22.049 3.920 -27.689 1.00 77.19 86 GLY A O 1
ATOM 664 N N . VAL A 1 87 ? 20.896 4.472 -25.852 1.00 78.44 87 VAL A N 1
ATOM 665 C CA . VAL A 1 87 ? 21.975 5.214 -25.171 1.00 78.44 87 VAL A CA 1
ATOM 666 C C . VAL A 1 87 ? 22.910 4.258 -24.428 1.00 78.44 87 VAL A C 1
ATOM 668 O O . VAL A 1 87 ? 24.086 4.557 -24.238 1.00 78.44 87 VAL A O 1
ATOM 671 N N . LEU A 1 88 ? 22.384 3.114 -23.990 1.00 77.12 88 LEU A N 1
ATOM 672 C CA . LEU A 1 88 ? 23.156 2.026 -23.411 1.00 77.12 88 LEU A CA 1
ATOM 673 C C . LEU A 1 88 ? 23.369 0.954 -24.485 1.00 77.12 88 LEU A C 1
ATOM 675 O O . LEU A 1 88 ? 22.393 0.351 -24.927 1.00 77.12 88 LEU A O 1
ATOM 679 N N . ASP A 1 89 ? 24.628 0.696 -24.855 1.00 73.75 89 ASP A N 1
ATOM 680 C CA . ASP A 1 89 ? 25.001 -0.479 -25.652 1.00 73.75 89 ASP A CA 1
ATOM 681 C C . ASP A 1 89 ? 24.759 -1.737 -24.808 1.00 73.75 89 ASP A C 1
ATOM 683 O O . ASP A 1 89 ? 25.599 -2.168 -24.015 1.00 73.75 89 ASP A O 1
ATOM 687 N N . ALA A 1 90 ? 23.552 -2.276 -24.933 1.00 74.88 90 ALA A N 1
ATOM 688 C CA . ALA A 1 90 ? 23.110 -3.499 -24.293 1.00 74.88 90 ALA A CA 1
ATOM 689 C C . ALA A 1 90 ? 22.810 -4.538 -25.373 1.00 74.88 90 ALA A C 1
ATOM 691 O O . ALA A 1 90 ? 22.131 -4.251 -26.360 1.00 74.88 90 ALA A O 1
ATOM 692 N N . ASP A 1 91 ? 23.301 -5.759 -25.179 1.00 80.44 91 ASP A N 1
ATOM 693 C CA . ASP A 1 91 ? 22.940 -6.871 -26.047 1.00 80.44 91 ASP A CA 1
ATOM 694 C C . ASP A 1 91 ? 21.470 -7.297 -25.833 1.00 80.44 91 ASP A C 1
ATOM 696 O O . ASP A 1 91 ? 20.800 -6.926 -24.861 1.00 80.44 91 ASP A O 1
ATOM 700 N N . ALA A 1 92 ? 20.941 -8.107 -26.754 1.00 77.38 92 ALA A N 1
ATOM 701 C CA . ALA A 1 92 ? 19.556 -8.577 -26.687 1.00 77.38 92 ALA A CA 1
ATOM 702 C C . ALA A 1 92 ? 19.248 -9.390 -25.411 1.00 77.38 92 ALA A C 1
ATOM 704 O O . ALA A 1 92 ? 18.110 -9.396 -24.941 1.00 77.38 92 ALA A O 1
ATOM 705 N N . ALA A 1 93 ? 20.246 -10.058 -24.824 1.00 76.44 93 ALA A N 1
ATOM 706 C CA . ALA A 1 93 ? 20.074 -10.829 -23.596 1.00 76.44 93 ALA A CA 1
ATOM 707 C C . ALA A 1 93 ? 19.997 -9.920 -22.356 1.00 76.44 93 ALA A C 1
ATOM 709 O O . ALA A 1 93 ? 19.273 -10.221 -21.406 1.00 76.44 93 ALA A O 1
ATOM 710 N N . GLN A 1 94 ? 20.719 -8.802 -22.354 1.00 75.81 94 GLN A N 1
ATOM 711 C CA . GLN A 1 94 ? 20.659 -7.772 -21.323 1.00 75.81 94 GLN A CA 1
ATOM 712 C C . GLN A 1 94 ? 19.326 -7.025 -21.376 1.00 75.81 94 GLN A C 1
ATOM 714 O O . GLN A 1 94 ? 18.710 -6.832 -20.328 1.00 75.81 94 GLN A O 1
ATOM 719 N N . LEU A 1 95 ? 18.842 -6.687 -22.575 1.00 78.75 95 LEU A N 1
ATOM 720 C CA . LEU A 1 95 ? 17.513 -6.097 -22.771 1.00 78.75 95 LEU A CA 1
ATOM 721 C C . LEU A 1 95 ? 16.401 -7.010 -22.234 1.00 78.75 95 LEU A C 1
ATOM 723 O O . LEU A 1 95 ? 15.558 -6.560 -21.461 1.00 78.75 95 LEU A O 1
ATOM 727 N N . ALA A 1 96 ? 16.456 -8.312 -22.532 1.00 79.06 96 ALA A N 1
ATOM 728 C CA . ALA A 1 96 ? 15.478 -9.278 -22.027 1.00 79.06 96 ALA A CA 1
ATOM 729 C C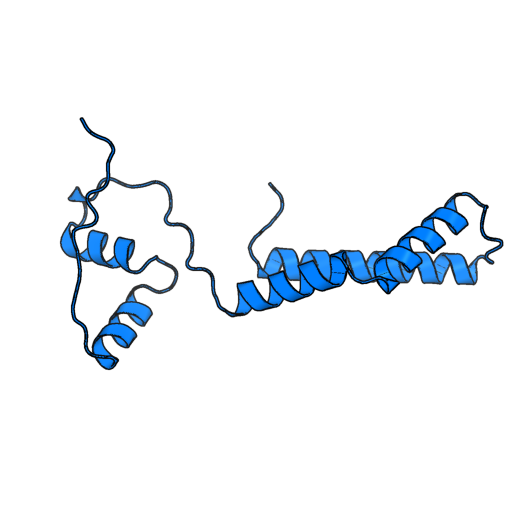 . ALA A 1 96 ? 15.441 -9.354 -20.486 1.00 79.06 96 ALA A C 1
ATOM 731 O O . ALA A 1 96 ? 14.366 -9.419 -19.892 1.00 79.06 96 ALA A O 1
ATOM 732 N N . LYS A 1 97 ? 16.603 -9.296 -19.819 1.00 76.25 97 LYS A N 1
ATOM 733 C CA . LYS A 1 97 ? 16.686 -9.287 -18.344 1.00 76.25 97 LYS A CA 1
ATOM 734 C C . LYS A 1 97 ? 16.110 -8.012 -17.733 1.00 76.25 97 LYS A C 1
ATOM 736 O O . LYS A 1 97 ? 15.540 -8.048 -16.642 1.00 76.25 97 LYS A O 1
ATOM 741 N N . ILE A 1 98 ? 16.278 -6.881 -18.416 1.00 82.00 98 ILE A N 1
ATOM 742 C CA . ILE A 1 98 ? 15.684 -5.609 -18.004 1.00 82.00 98 ILE A CA 1
ATOM 743 C C . ILE A 1 98 ? 14.153 -5.692 -18.104 1.00 82.00 98 ILE A C 1
ATOM 745 O O . ILE A 1 98 ? 13.449 -5.328 -17.159 1.00 82.00 98 ILE A O 1
ATOM 749 N N . ASP A 1 99 ? 13.623 -6.236 -19.195 1.00 82.00 99 ASP A N 1
ATOM 750 C CA . ASP A 1 99 ? 12.177 -6.416 -19.343 1.00 82.00 99 ASP A CA 1
ATOM 751 C C . ASP A 1 99 ? 11.600 -7.370 -18.290 1.00 82.00 99 ASP A C 1
ATOM 753 O O . ASP A 1 99 ? 10.585 -7.063 -17.658 1.00 82.00 99 ASP A O 1
ATOM 757 N N . GLU A 1 100 ? 12.277 -8.487 -18.023 1.00 81.00 100 GLU A N 1
ATOM 758 C CA . GLU A 1 100 ? 11.871 -9.451 -16.996 1.00 81.00 100 GLU A CA 1
ATOM 759 C C . GLU A 1 100 ? 11.785 -8.802 -15.604 1.00 81.00 100 GLU A C 1
ATOM 761 O O . GLU A 1 100 ? 10.789 -8.947 -14.887 1.00 81.00 100 GLU A O 1
ATOM 766 N N . ALA A 1 101 ? 12.789 -8.005 -15.233 1.00 80.88 101 ALA A N 1
ATOM 767 C CA . ALA A 1 101 ? 12.785 -7.296 -13.959 1.00 80.88 101 ALA A CA 1
ATOM 768 C C . ALA A 1 101 ? 11.720 -6.180 -13.899 1.00 80.88 101 ALA A C 1
ATOM 770 O O . ALA A 1 101 ? 11.145 -5.940 -12.830 1.00 80.88 101 ALA A O 1
ATOM 771 N N . HIS A 1 102 ? 11.380 -5.535 -15.021 1.00 82.94 102 HIS A N 1
ATOM 772 C CA . HIS A 1 102 ? 10.236 -4.619 -15.0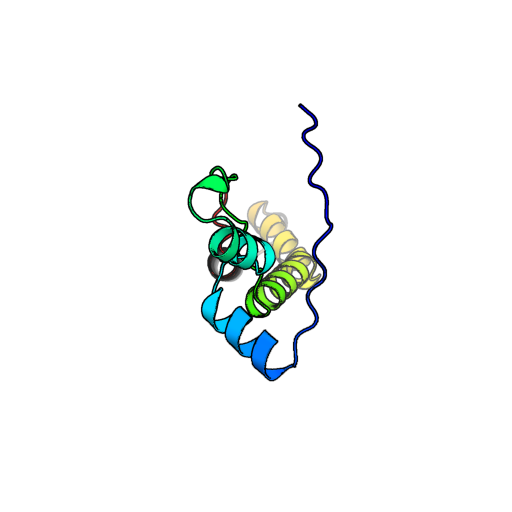87 1.00 82.94 102 HIS A CA 1
ATOM 773 C C . HIS A 1 102 ? 8.905 -5.330 -14.828 1.00 82.94 102 HIS A C 1
ATOM 775 O O . HIS A 1 102 ? 8.084 -4.820 -14.054 1.00 82.94 102 HIS A O 1
ATOM 781 N N . VAL A 1 103 ? 8.697 -6.499 -15.437 1.00 84.31 103 VAL A N 1
ATOM 782 C CA . VAL A 1 103 ? 7.495 -7.316 -15.219 1.00 84.31 103 VAL A CA 1
ATOM 783 C C . VAL A 1 103 ? 7.387 -7.705 -13.746 1.00 84.31 103 VAL A C 1
ATOM 785 O O . VAL A 1 103 ? 6.365 -7.425 -13.119 1.00 84.31 103 VAL A O 1
ATOM 788 N N . LEU A 1 104 ? 8.469 -8.217 -13.153 1.00 82.06 104 LEU A N 1
ATOM 789 C CA . LEU A 1 104 ? 8.499 -8.603 -11.742 1.00 82.06 104 LEU A CA 1
ATOM 790 C C . LEU A 1 104 ? 8.143 -7.435 -10.805 1.00 82.06 104 LEU A C 1
ATOM 792 O O . LEU A 1 104 ? 7.329 -7.583 -9.892 1.00 82.06 104 LEU A O 1
ATOM 796 N N . LEU A 1 105 ? 8.716 -6.248 -11.031 1.00 83.94 105 LEU A N 1
ATOM 797 C CA . LEU A 1 105 ? 8.427 -5.060 -10.218 1.00 83.94 105 LEU A CA 1
ATOM 798 C C . LEU A 1 105 ? 6.973 -4.593 -10.358 1.00 83.94 105 LEU A C 1
ATOM 800 O O . LEU A 1 105 ? 6.367 -4.143 -9.377 1.00 83.94 105 LEU A O 1
ATOM 804 N N . ARG A 1 106 ? 6.402 -4.688 -11.563 1.00 84.75 106 ARG A N 1
ATOM 805 C CA . ARG A 1 106 ? 4.990 -4.378 -11.811 1.00 84.75 106 ARG A CA 1
ATOM 806 C C . ARG A 1 106 ? 4.078 -5.349 -11.066 1.00 84.75 106 ARG A C 1
ATOM 808 O O . ARG A 1 106 ? 3.114 -4.900 -10.445 1.00 84.75 106 ARG A O 1
ATOM 815 N N . ASP A 1 107 ? 4.405 -6.633 -11.081 1.00 84.00 107 ASP A N 1
ATOM 816 C CA . ASP A 1 107 ? 3.600 -7.677 -10.451 1.00 84.00 107 ASP A CA 1
ATOM 817 C C . ASP A 1 107 ? 3.653 -7.567 -8.921 1.00 84.00 107 ASP A C 1
ATOM 819 O O . ASP A 1 107 ? 2.610 -7.568 -8.267 1.00 84.00 107 ASP A O 1
ATOM 823 N N . ILE A 1 108 ? 4.837 -7.319 -8.344 1.00 84.56 108 ILE A N 1
ATOM 824 C CA . ILE A 1 108 ? 4.989 -7.012 -6.910 1.00 84.56 108 ILE A CA 1
ATOM 825 C C . ILE A 1 108 ? 4.130 -5.802 -6.525 1.00 84.56 108 ILE A C 1
ATOM 827 O O . ILE A 1 108 ? 3.424 -5.825 -5.514 1.00 84.56 108 ILE A O 1
ATOM 831 N N . ARG A 1 109 ? 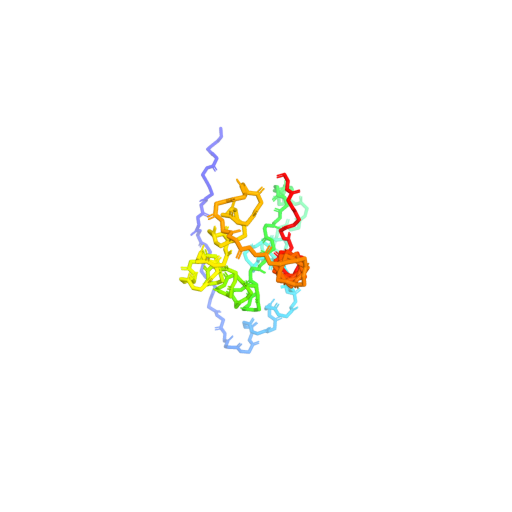4.144 -4.737 -7.338 1.00 84.00 109 ARG A N 1
ATOM 832 C CA . ARG A 1 109 ? 3.301 -3.561 -7.095 1.00 84.00 109 ARG A CA 1
ATOM 833 C C . ARG A 1 109 ? 1.814 -3.910 -7.150 1.00 84.00 109 ARG A C 1
ATOM 835 O O . ARG A 1 109 ? 1.065 -3.411 -6.313 1.00 84.00 109 ARG A O 1
ATOM 842 N N . ALA A 1 110 ? 1.386 -4.720 -8.115 1.00 81.94 110 ALA A N 1
ATOM 843 C CA . ALA A 1 110 ? -0.009 -5.122 -8.263 1.00 81.94 110 ALA A CA 1
ATOM 844 C C . ALA A 1 110 ? -0.494 -5.935 -7.053 1.00 81.94 110 ALA A C 1
ATOM 846 O O . ALA A 1 110 ? -1.519 -5.589 -6.469 1.00 81.94 110 ALA A O 1
ATOM 847 N N . ILE A 1 111 ? 0.286 -6.931 -6.620 1.00 80.75 111 ILE A N 1
ATOM 848 C CA . ILE A 1 111 ? -0.012 -7.765 -5.445 1.00 80.75 111 ILE A CA 1
ATOM 849 C C . ILE A 1 111 ? -0.139 -6.900 -4.187 1.00 80.75 111 ILE A C 1
ATOM 851 O O . ILE A 1 111 ? -1.093 -7.040 -3.424 1.00 80.75 111 ILE A O 1
ATOM 855 N N . LEU A 1 112 ? 0.791 -5.964 -3.977 1.00 80.69 112 LEU A N 1
ATOM 856 C CA . LEU A 1 112 ? 0.753 -5.092 -2.804 1.00 80.69 112 LEU A CA 1
ATOM 857 C C . LEU A 1 112 ? -0.427 -4.109 -2.849 1.00 80.69 112 LEU A C 1
ATOM 859 O O . LEU A 1 112 ? -1.033 -3.841 -1.817 1.00 80.69 112 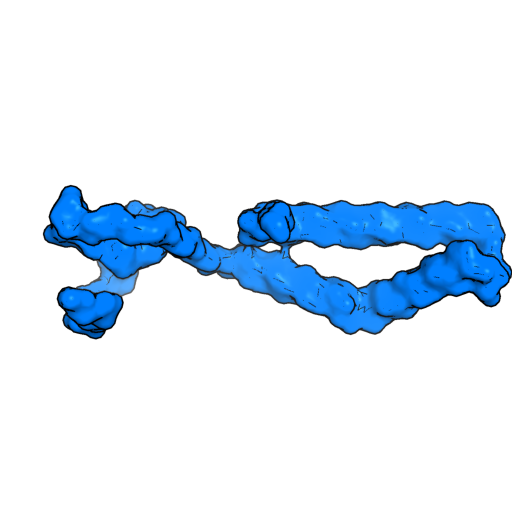LEU A O 1
ATOM 863 N N . MET A 1 113 ? -0.785 -3.579 -4.022 1.00 79.62 113 MET A N 1
ATOM 864 C CA . MET A 1 113 ? -1.965 -2.715 -4.164 1.00 79.62 113 MET A CA 1
ATOM 865 C C . MET A 1 113 ? -3.278 -3.467 -3.916 1.00 79.62 113 MET A C 1
ATOM 867 O O . MET A 1 113 ? -4.190 -2.905 -3.301 1.00 79.62 113 MET A O 1
ATOM 871 N N . ASP A 1 114 ? -3.365 -4.725 -4.354 1.00 75.12 114 ASP A N 1
ATOM 872 C CA . ASP A 1 114 ? -4.523 -5.586 -4.106 1.00 75.12 114 ASP A CA 1
ATOM 873 C C . ASP A 1 114 ? -4.647 -5.946 -2.619 1.00 75.12 114 ASP A C 1
ATOM 875 O O . ASP A 1 114 ? -5.713 -5.764 -2.029 1.00 75.12 114 ASP A O 1
ATOM 879 N N . ALA A 1 115 ? -3.532 -6.302 -1.970 1.00 73.38 115 ALA A N 1
ATOM 880 C CA . ALA A 1 115 ? -3.479 -6.535 -0.525 1.00 73.38 115 ALA A CA 1
ATOM 881 C C . ALA A 1 115 ? -3.961 -5.316 0.288 1.00 73.38 115 ALA A C 1
ATOM 883 O O . ALA A 1 115 ? -4.643 -5.467 1.299 1.00 73.38 115 ALA A O 1
ATOM 884 N N . LEU A 1 116 ? -3.678 -4.096 -0.187 1.00 73.12 116 LEU A N 1
ATOM 885 C CA . LEU A 1 116 ? -4.143 -2.845 0.424 1.00 73.12 116 LEU A CA 1
ATOM 886 C C . LEU A 1 116 ? -5.615 -2.507 0.148 1.00 73.12 116 LEU A C 1
ATOM 888 O O . LEU A 1 116 ? -6.118 -1.503 0.661 1.00 73.12 116 LEU A O 1
ATOM 892 N N . GLY A 1 117 ? -6.298 -3.267 -0.709 1.00 68.75 117 GLY A N 1
ATOM 893 C CA . GLY A 1 117 ? -7.640 -2.936 -1.185 1.00 68.75 117 GLY A CA 1
ATOM 894 C C . GLY A 1 117 ? -7.697 -1.636 -1.999 1.00 68.75 117 GLY A C 1
ATOM 895 O O . GLY A 1 117 ? -8.775 -1.062 -2.162 1.00 68.75 117 GLY A O 1
ATOM 896 N N . ARG A 1 118 ? -6.554 -1.152 -2.505 1.00 65.19 118 ARG A N 1
ATOM 897 C CA . ARG A 1 118 ? -6.441 0.040 -3.357 1.00 65.19 118 ARG A CA 1
ATOM 898 C C . ARG A 1 118 ? -6.338 -0.394 -4.817 1.00 65.19 118 ARG A C 1
ATOM 900 O O . ARG A 1 118 ? -5.313 -0.190 -5.462 1.00 65.19 118 ARG A O 1
ATOM 907 N N . ARG A 1 119 ? -7.402 -0.992 -5.359 1.00 48.72 119 ARG A N 1
ATOM 908 C CA . ARG A 1 119 ? -7.526 -1.082 -6.822 1.00 48.72 119 ARG A CA 1
ATOM 909 C C . ARG A 1 119 ? -7.724 0.333 -7.352 1.00 48.72 119 ARG A C 1
ATOM 911 O O . ARG A 1 119 ? -8.587 1.046 -6.847 1.00 48.72 119 ARG A O 1
ATOM 918 N N . GLY A 1 120 ? -6.859 0.739 -8.282 1.00 45.94 120 GLY A N 1
ATOM 919 C CA . GLY A 1 120 ? -6.842 2.082 -8.853 1.00 45.94 120 GLY A CA 1
ATOM 920 C C . GLY A 1 120 ? -8.239 2.512 -9.291 1.00 45.94 120 GLY A C 1
ATOM 921 O O . GLY A 1 120 ? -8.849 1.852 -10.128 1.00 45.94 120 GLY A O 1
ATOM 922 N N . SER A 1 121 ? -8.728 3.581 -8.664 1.00 34.66 121 SER A N 1
ATOM 923 C CA . SER A 1 121 ? -9.781 4.442 -9.197 1.00 34.66 121 SER A CA 1
ATOM 924 C C . SER A 1 121 ? -9.183 5.408 -10.203 1.00 34.66 121 SER A C 1
ATOM 926 O O . SER A 1 121 ? -8.098 5.941 -9.860 1.00 34.66 121 SER A O 1
#

Organism: NCBI:txid1037362

Foldseek 3Di:
DDPDDDPPDDDDDDPVRVVVLCVVCPQADSVVSVLCVVQPPNSPDDDPGDGDQDPQLVVLVVVVVCCVPPPVNVVLVVVLVCVVVVVDPDDPVRNVVSVVVVVVSVVSVVVSCVSNVNDDD

Sequence (121 aa):
MSRTSDHRITLRLKPEEHARIVALAGDVPLSAFIREAALGDASGKRAKPQRRVRLEDKAAAAILARLGTHQLVREFRQAARAAENGVLDADAAQLAKIDEAHVLLRDIRAILMDALGRRGS

Secondary structure (DSSP, 8-state):
--------------HHHHHHHHHHHTTS-HHHHHHHHHHGGGG---S-PPPPPPHHHHHHHHHHHHHHH-HHHHHHHHHHHHHHTT-S---HHHHHHHHHHHHHHHHHHHHHHHHTT----

pLDDT: mean 74.96, std 11.38, range [34.66, 90.94]

Radius of gyration: 23.79 Å; chains: 1; bounding box: 58×33×58 Å